Protein AF-A0A6J5E777-F1 (afdb_monomer_lite)

pLDDT: mean 83.43, std 16.97, range [36.5, 98.06]

Structure (mmCIF, N/CA/C/O backbone):
data_AF-A0A6J5E777-F1
#
_entry.id   AF-A0A6J5E777-F1
#
loop_
_atom_site.group_PDB
_atom_site.id
_atom_site.type_symbol
_atom_site.label_atom_id
_atom_site.label_alt_id
_atom_site.label_comp_id
_atom_site.label_asym_id
_atom_site.label_entity_id
_atom_site.label_seq_id
_atom_site.pdbx_PDB_ins_code
_atom_site.Cartn_x
_atom_site.Cartn_y
_atom_site.Cartn_z
_atom_site.occupancy
_atom_site.B_iso_or_equiv
_atom_site.auth_seq_id
_atom_site.auth_comp_id
_atom_site.auth_asym_id
_atom_site.auth_atom_id
_atom_site.pdbx_PDB_model_num
ATOM 1 N N . MET A 1 1 ? -8.749 -1.985 -1.727 1.00 94.38 1 MET A N 1
ATOM 2 C CA . MET A 1 1 ? -9.731 -0.887 -1.902 1.00 94.38 1 MET A CA 1
ATOM 3 C C . MET A 1 1 ? -10.700 -1.238 -3.022 1.00 94.38 1 MET A C 1
ATOM 5 O O . MET A 1 1 ? -10.329 -2.049 -3.868 1.00 94.38 1 MET A O 1
ATOM 9 N N . HIS A 1 2 ? -11.906 -0.667 -3.051 1.00 96.12 2 HIS A N 1
ATOM 10 C CA . HIS A 1 2 ? -12.785 -0.805 -4.219 1.00 96.12 2 HIS A CA 1
ATOM 11 C C . HIS A 1 2 ? -12.181 -0.056 -5.415 1.00 96.12 2 HIS A C 1
ATOM 13 O O . HIS A 1 2 ? -11.538 0.978 -5.240 1.00 96.12 2 HIS A O 1
ATOM 19 N N . ARG A 1 3 ? -12.365 -0.568 -6.637 1.00 95.19 3 ARG A N 1
ATOM 20 C CA . ARG A 1 3 ? -11.825 0.069 -7.852 1.00 95.19 3 ARG A CA 1
ATOM 21 C C . ARG A 1 3 ? -12.430 1.452 -8.096 1.00 95.19 3 ARG A C 1
ATOM 23 O O . ARG A 1 3 ? -11.733 2.331 -8.582 1.00 95.19 3 ARG A O 1
ATOM 30 N N . GLU A 1 4 ? -13.698 1.646 -7.751 1.00 95.56 4 GLU A N 1
ATOM 31 C CA . GLU A 1 4 ? -14.402 2.929 -7.908 1.00 95.56 4 GLU A CA 1
ATOM 32 C C . GLU A 1 4 ? -13.868 4.040 -6.992 1.00 95.56 4 GLU A C 1
ATOM 34 O O . GLU A 1 4 ? -13.987 5.218 -7.318 1.00 95.56 4 GLU A O 1
ATOM 39 N N . ASP A 1 5 ? -13.211 3.665 -5.893 1.00 96.38 5 ASP A N 1
ATOM 40 C CA . ASP A 1 5 ? -12.577 4.588 -4.951 1.00 96.38 5 ASP A CA 1
ATOM 41 C C . ASP A 1 5 ? -11.150 4.993 -5.378 1.00 96.38 5 ASP A C 1
ATOM 43 O O . ASP A 1 5 ? -10.511 5.844 -4.746 1.00 96.38 5 ASP A O 1
ATOM 47 N N . ALA A 1 6 ? -10.608 4.362 -6.424 1.00 96.31 6 ALA A N 1
ATOM 48 C CA . ALA A 1 6 ? -9.265 4.641 -6.910 1.00 96.31 6 ALA A CA 1
ATOM 49 C C . ALA A 1 6 ? -9.245 5.936 -7.734 1.00 96.31 6 ALA A C 1
ATOM 51 O O . ALA A 1 6 ? -9.970 6.092 -8.717 1.00 96.31 6 ALA A O 1
ATOM 52 N N . ALA A 1 7 ? -8.353 6.855 -7.370 1.00 96.25 7 ALA A N 1
ATOM 53 C CA . ALA A 1 7 ? -8.054 8.031 -8.175 1.00 96.25 7 ALA A CA 1
ATOM 54 C C . ALA A 1 7 ? -7.481 7.608 -9.544 1.00 96.25 7 ALA A C 1
ATOM 56 O O . ALA A 1 7 ? -6.876 6.535 -9.636 1.00 96.25 7 ALA A O 1
ATOM 57 N N . PRO A 1 8 ? -7.583 8.444 -10.598 1.00 94.69 8 PRO A N 1
ATOM 58 C CA . PRO A 1 8 ? -7.189 8.060 -11.956 1.00 94.69 8 PRO A CA 1
ATOM 59 C C . PRO A 1 8 ? -5.787 7.444 -12.073 1.00 94.69 8 PRO A C 1
ATOM 61 O O . PRO A 1 8 ? -5.625 6.431 -12.746 1.00 94.69 8 PRO A O 1
ATOM 64 N N . ALA A 1 9 ? -4.792 7.994 -11.369 1.00 92.31 9 ALA A N 1
ATOM 65 C CA . ALA A 1 9 ? -3.422 7.474 -11.379 1.00 92.31 9 ALA A CA 1
ATOM 66 C C . ALA A 1 9 ? -3.307 6.062 -10.773 1.00 92.31 9 ALA A C 1
ATOM 68 O O . ALA A 1 9 ? -2.597 5.216 -11.309 1.00 92.31 9 ALA A O 1
ATOM 69 N N . VAL A 1 10 ? -4.034 5.785 -9.686 1.00 94.81 10 VAL A N 1
ATOM 70 C CA . VAL A 1 10 ? -4.062 4.463 -9.040 1.00 94.81 10 VAL A CA 1
ATOM 71 C C . VAL A 1 10 ? -4.890 3.481 -9.871 1.00 94.81 10 VAL A C 1
ATOM 73 O O . VAL A 1 10 ? -4.482 2.342 -10.076 1.00 94.81 10 VAL A O 1
ATOM 76 N N . GLY A 1 11 ? -6.026 3.927 -10.413 1.00 94.38 11 GLY A N 1
ATOM 77 C CA . GLY A 1 11 ? -6.870 3.121 -11.296 1.00 94.38 11 GLY A CA 1
ATOM 78 C C . GLY A 1 11 ? -6.166 2.711 -12.594 1.00 94.38 11 GLY A C 1
ATOM 79 O O . GLY A 1 11 ? -6.389 1.604 -13.083 1.00 94.38 11 GLY A O 1
ATOM 80 N N . ALA A 1 12 ? -5.270 3.555 -13.116 1.00 93.31 12 ALA A N 1
ATOM 81 C CA . ALA A 1 12 ? -4.465 3.263 -14.302 1.00 93.31 12 ALA A CA 1
ATOM 82 C C . ALA A 1 12 ? -3.512 2.069 -14.115 1.00 93.31 12 ALA A C 1
ATOM 84 O O . ALA A 1 12 ? -3.164 1.421 -15.099 1.00 93.31 12 ALA A O 1
ATOM 85 N N . LEU A 1 13 ? -3.141 1.717 -12.876 1.00 93.19 13 LEU A N 1
ATOM 86 C CA . LEU A 1 13 ? -2.337 0.518 -12.596 1.00 93.19 13 LEU A CA 1
ATOM 87 C C . LEU A 1 13 ? -3.066 -0.769 -13.009 1.00 93.19 13 LEU A C 1
ATOM 89 O O . LEU A 1 13 ? -2.429 -1.749 -13.386 1.00 93.19 13 LEU A O 1
ATOM 93 N N . ALA A 1 14 ? -4.401 -0.747 -12.990 1.00 93.44 14 ALA A N 1
ATOM 94 C CA . ALA A 1 14 ? -5.254 -1.856 -13.399 1.00 93.44 14 ALA A CA 1
ATOM 95 C C . ALA A 1 14 ? -5.690 -1.776 -14.877 1.00 93.44 14 ALA A C 1
ATOM 97 O O . ALA A 1 14 ? -6.659 -2.435 -15.275 1.00 93.44 14 ALA A O 1
ATOM 98 N N . ALA A 1 15 ? -5.025 -0.949 -15.693 1.00 90.88 15 ALA A N 1
ATOM 99 C CA . ALA A 1 15 ? -5.264 -0.899 -17.131 1.00 90.88 15 ALA A CA 1
ATOM 100 C C . ALA A 1 15 ? -4.976 -2.267 -17.772 1.00 90.88 15 ALA A C 1
ATOM 102 O O . ALA A 1 15 ? -3.982 -2.916 -17.458 1.00 90.88 15 ALA A O 1
ATOM 103 N N . GLY A 1 16 ? -5.868 -2.714 -18.660 1.00 89.31 16 GLY A N 1
ATOM 104 C CA . GLY A 1 16 ? -5.794 -4.042 -19.280 1.00 89.31 16 GLY A CA 1
ATOM 105 C C . GLY A 1 16 ? -6.416 -5.176 -18.455 1.00 89.31 16 GLY A C 1
ATOM 106 O O . GLY A 1 16 ? -6.505 -6.294 -18.951 1.00 89.31 16 GLY A O 1
ATOM 107 N N . PHE A 1 17 ? -6.895 -4.903 -17.235 1.00 89.94 17 PHE A N 1
ATOM 108 C CA . PHE A 1 17 ? -7.665 -5.861 -16.443 1.00 89.94 17 PHE A CA 1
ATOM 109 C C . PHE A 1 17 ? -9.147 -5.487 -16.404 1.00 89.94 17 PHE A C 1
ATOM 111 O O . PHE A 1 17 ? -9.577 -4.637 -15.613 1.00 89.94 17 PHE A O 1
ATOM 118 N N . ASP A 1 18 ? -9.933 -6.158 -17.243 1.00 89.19 18 ASP A N 1
ATOM 119 C CA . ASP A 1 18 ? -11.386 -5.994 -17.290 1.00 89.19 18 ASP A CA 1
ATOM 120 C C . ASP A 1 18 ? -12.050 -6.542 -16.028 1.00 89.19 18 ASP A C 1
ATOM 122 O O . ASP A 1 18 ? -11.541 -7.474 -15.414 1.00 89.19 18 ASP A O 1
ATOM 126 N N . GLY A 1 19 ? -13.207 -6.004 -15.633 1.00 90.81 19 GLY A N 1
ATOM 127 C CA . GLY A 1 19 ? -14.044 -6.564 -14.559 1.00 90.81 19 GLY A CA 1
ATOM 128 C C . GLY A 1 19 ? -13.441 -6.552 -13.146 1.00 90.81 19 GLY A C 1
ATOM 129 O O . GLY A 1 19 ? -13.984 -7.194 -12.247 1.00 90.81 19 GLY A O 1
ATOM 130 N N . ALA A 1 20 ? -12.331 -5.849 -12.922 1.00 93.12 20 ALA A N 1
ATOM 131 C CA . ALA A 1 20 ? -11.763 -5.682 -11.590 1.00 93.12 20 ALA A CA 1
ATOM 132 C C . ALA A 1 20 ? -12.711 -4.871 -10.691 1.00 93.12 20 ALA A C 1
ATOM 134 O O . ALA A 1 20 ? -13.067 -3.740 -11.014 1.00 93.12 20 ALA A O 1
ATOM 135 N N . ARG A 1 21 ? -13.086 -5.430 -9.541 1.00 96.06 21 ARG A N 1
ATOM 136 C CA . ARG A 1 21 ? -13.931 -4.770 -8.532 1.00 96.06 21 ARG A CA 1
ATOM 137 C C . ARG A 1 21 ? -13.117 -4.223 -7.371 1.00 96.06 21 ARG A C 1
ATOM 139 O O . ARG A 1 21 ? -13.460 -3.177 -6.827 1.00 96.06 21 ARG A O 1
ATOM 146 N N . TYR A 1 22 ? -12.021 -4.894 -7.031 1.00 96.69 22 TYR A N 1
ATOM 147 C CA . TYR A 1 22 ? -11.114 -4.483 -5.967 1.00 96.69 22 TYR A CA 1
ATOM 148 C C . TYR A 1 22 ? -9.683 -4.421 -6.478 1.00 96.69 22 TYR A C 1
ATOM 150 O O . TYR A 1 22 ? -9.276 -5.223 -7.319 1.00 96.69 22 TYR A O 1
ATOM 158 N N . LEU A 1 23 ? -8.931 -3.470 -5.933 1.00 96.31 23 LEU A N 1
ATOM 159 C CA . LEU A 1 23 ? -7.489 -3.358 -6.097 1.00 96.31 23 LEU A CA 1
ATOM 160 C C . LEU A 1 23 ? -6.826 -3.690 -4.761 1.00 96.31 23 LEU A C 1
ATOM 162 O O . LEU A 1 23 ? -7.107 -3.052 -3.735 1.00 96.31 23 LEU A O 1
ATOM 166 N N . CYS A 1 24 ? -5.968 -4.699 -4.782 1.00 94.38 24 CYS A N 1
ATOM 167 C CA . CYS A 1 24 ? -5.150 -5.132 -3.661 1.00 94.38 24 CYS A CA 1
ATOM 168 C C . CYS A 1 24 ? -3.702 -4.742 -3.930 1.00 94.38 24 CYS A C 1
ATOM 170 O O . CYS A 1 24 ? -3.204 -4.936 -5.037 1.00 94.38 24 CYS A O 1
ATOM 172 N N . PHE A 1 25 ? -3.036 -4.202 -2.913 1.00 93.06 25 PHE A N 1
ATOM 173 C CA . PHE A 1 25 ? -1.657 -3.745 -3.016 1.00 93.06 25 PHE A CA 1
ATOM 174 C C . PHE A 1 25 ? -0.805 -4.452 -1.971 1.00 93.06 25 PHE A C 1
ATOM 176 O O . PHE A 1 25 ? -1.194 -4.536 -0.808 1.00 93.06 25 PHE A O 1
ATOM 183 N N . GLY A 1 26 ? 0.352 -4.937 -2.399 1.00 86.06 26 GLY A N 1
ATOM 184 C CA . GLY A 1 26 ? 1.409 -5.453 -1.545 1.00 86.06 26 GLY A CA 1
ATOM 185 C C . GLY A 1 26 ? 2.717 -4.742 -1.860 1.00 86.06 26 GLY A C 1
ATOM 186 O O . GLY A 1 26 ? 2.955 -4.333 -2.993 1.00 86.06 26 GLY A O 1
ATOM 187 N N . PHE A 1 27 ? 3.575 -4.604 -0.860 1.00 78.75 27 PHE A N 1
ATOM 188 C CA . PHE A 1 27 ? 4.908 -4.032 -1.006 1.00 78.75 27 PHE A CA 1
ATOM 189 C C . PHE A 1 27 ? 5.918 -5.068 -0.543 1.00 78.75 27 PHE A C 1
ATOM 191 O O . PHE A 1 27 ? 5.734 -5.666 0.515 1.00 78.75 27 PHE A O 1
ATOM 198 N N . GLY A 1 28 ? 6.957 -5.314 -1.328 1.00 67.00 28 GLY A N 1
ATOM 199 C CA . GLY A 1 28 ? 7.916 -6.364 -1.023 1.00 67.00 28 GLY A CA 1
ATOM 200 C C . GLY A 1 28 ? 9.267 -6.119 -1.661 1.00 67.00 28 GLY A C 1
ATOM 201 O O . GLY A 1 28 ? 9.423 -5.301 -2.569 1.00 67.00 28 GLY A O 1
ATOM 202 N N . GLU A 1 29 ? 10.258 -6.847 -1.171 1.00 56.22 29 GLU A N 1
ATOM 203 C CA . GLU A 1 29 ? 11.597 -6.800 -1.725 1.00 56.22 29 GLU A CA 1
ATOM 204 C C . GLU A 1 29 ? 11.616 -7.424 -3.131 1.00 56.22 29 GLU A C 1
ATOM 206 O O . GLU A 1 29 ? 11.212 -8.573 -3.307 1.00 56.22 29 GLU A O 1
ATOM 211 N N . ARG A 1 30 ? 12.119 -6.705 -4.145 1.00 56.31 30 ARG A N 1
ATOM 212 C CA . ARG A 1 30 ? 12.074 -7.170 -5.543 1.00 56.31 30 ARG A CA 1
ATOM 213 C C . ARG A 1 30 ? 12.772 -8.518 -5.748 1.00 56.31 30 ARG A C 1
ATOM 215 O O . ARG A 1 30 ? 12.281 -9.317 -6.529 1.00 56.31 30 ARG A O 1
ATOM 222 N N . ARG A 1 31 ? 13.887 -8.807 -5.064 1.00 49.59 31 ARG A N 1
ATOM 223 C CA . ARG A 1 31 ? 14.600 -10.096 -5.220 1.00 49.59 31 ARG A CA 1
ATOM 224 C C . ARG A 1 31 ? 13.844 -11.253 -4.573 1.00 49.59 31 ARG A C 1
ATOM 226 O O . ARG A 1 31 ? 13.638 -12.266 -5.227 1.00 49.59 31 ARG A O 1
ATOM 233 N N . PHE A 1 32 ? 13.335 -11.060 -3.359 1.00 49.72 32 PHE A N 1
ATOM 234 C CA . PHE A 1 32 ? 12.520 -12.052 -2.645 1.00 49.72 32 PHE A CA 1
ATOM 235 C C . PHE A 1 32 ? 11.206 -12.385 -3.367 1.00 49.72 32 PHE A C 1
ATOM 237 O O . PHE A 1 32 ? 10.673 -13.483 -3.267 1.00 49.72 32 PHE A O 1
ATOM 244 N N . VAL A 1 33 ? 10.682 -11.417 -4.112 1.00 52.91 33 VAL A N 1
ATOM 245 C CA . VAL A 1 33 ? 9.473 -11.554 -4.918 1.00 52.91 33 VAL A CA 1
ATOM 246 C C . VAL A 1 33 ? 9.706 -12.366 -6.207 1.00 52.91 33 VAL A C 1
ATOM 248 O O . VAL A 1 33 ? 8.772 -12.997 -6.701 1.00 52.91 33 VAL A O 1
ATOM 251 N N . PHE A 1 34 ? 10.934 -12.379 -6.742 1.00 52.38 34 PHE A N 1
ATOM 252 C CA . PHE A 1 34 ? 11.286 -13.102 -7.972 1.00 52.38 34 PHE A CA 1
ATOM 253 C C . PHE A 1 34 ? 12.065 -14.414 -7.733 1.00 52.38 34 PHE A C 1
ATOM 255 O O . PHE A 1 34 ? 12.063 -15.278 -8.610 1.00 52.38 34 PHE A O 1
ATOM 262 N N . GLU A 1 35 ? 12.698 -14.610 -6.571 1.00 45.88 35 GLU A N 1
ATOM 263 C CA . GLU A 1 35 ? 13.442 -15.829 -6.212 1.00 45.88 35 GLU A CA 1
ATOM 264 C C . GLU A 1 35 ? 12.605 -16.748 -5.290 1.00 45.88 35 GLU A C 1
ATOM 266 O O . GLU A 1 35 ? 12.029 -16.313 -4.300 1.00 45.88 35 GLU A O 1
ATOM 271 N N . ARG A 1 36 ? 12.524 -18.049 -5.620 1.00 41.50 36 ARG A N 1
ATOM 272 C CA . ARG A 1 36 ? 11.666 -19.066 -4.961 1.00 41.50 36 ARG A CA 1
ATOM 273 C C . ARG A 1 36 ? 12.200 -19.626 -3.627 1.00 41.50 36 ARG A C 1
ATOM 275 O O . ARG A 1 36 ? 11.635 -20.597 -3.125 1.00 41.50 36 ARG A O 1
ATOM 282 N N . ASP A 1 37 ? 13.288 -19.088 -3.078 1.00 43.00 37 ASP A N 1
ATOM 283 C CA . ASP A 1 37 ? 13.972 -19.683 -1.922 1.00 43.00 37 ASP A CA 1
ATOM 284 C C . ASP A 1 37 ? 13.705 -18.891 -0.627 1.00 43.00 37 ASP A C 1
ATOM 286 O O . ASP A 1 37 ? 14.236 -17.804 -0.401 1.00 43.00 37 ASP A O 1
ATOM 290 N N . HIS A 1 38 ? 12.827 -19.427 0.225 1.00 47.41 38 HIS A N 1
ATOM 291 C CA . HIS A 1 38 ? 12.298 -18.766 1.426 1.00 47.41 38 HIS A CA 1
ATOM 292 C C . HIS A 1 38 ? 13.074 -19.141 2.705 1.00 47.41 38 HIS A C 1
ATOM 294 O O . HIS A 1 38 ? 12.487 -19.501 3.727 1.00 47.41 38 HIS A O 1
ATOM 300 N N . GLY A 1 39 ? 14.407 -19.087 2.663 1.00 42.09 39 GLY A N 1
ATOM 301 C CA . GLY A 1 39 ? 15.256 -19.351 3.830 1.00 42.09 39 GLY A CA 1
ATOM 302 C C . GLY A 1 39 ? 15.270 -18.208 4.861 1.00 42.09 39 GLY A C 1
ATOM 303 O O . GLY A 1 39 ? 15.074 -17.042 4.529 1.00 42.09 39 GLY A O 1
ATOM 304 N N . VAL A 1 40 ? 15.598 -18.517 6.124 1.00 40.50 40 VAL A N 1
ATOM 305 C CA . VAL A 1 40 ? 15.758 -17.532 7.226 1.00 40.50 40 VAL A CA 1
ATOM 306 C C . VAL A 1 40 ? 16.771 -16.425 6.878 1.00 40.50 40 VAL A C 1
ATOM 308 O O . VAL A 1 40 ? 16.609 -15.277 7.282 1.00 40.50 40 VAL A O 1
ATOM 311 N N . PHE A 1 41 ? 17.780 -16.737 6.060 1.00 36.50 41 PHE A N 1
ATOM 312 C CA . PHE A 1 41 ? 18.756 -15.765 5.562 1.00 36.50 41 PHE A CA 1
ATOM 313 C C . PHE A 1 41 ? 18.179 -14.778 4.533 1.00 36.50 41 PHE A C 1
ATOM 315 O O . PHE A 1 41 ? 18.658 -13.650 4.454 1.00 36.50 41 PHE A O 1
ATOM 322 N N . ALA A 1 42 ? 17.121 -15.144 3.805 1.00 46.66 42 ALA A N 1
ATOM 323 C CA . ALA A 1 42 ? 16.429 -14.248 2.879 1.00 46.66 42 ALA A CA 1
ATOM 324 C C . ALA A 1 42 ? 15.577 -13.203 3.629 1.00 46.66 42 ALA A C 1
ATOM 326 O O . ALA A 1 42 ? 15.526 -12.044 3.228 1.00 46.66 42 ALA A O 1
ATOM 327 N N . ALA A 1 43 ? 15.014 -13.564 4.789 1.00 46.12 43 ALA A N 1
ATOM 328 C CA . ALA A 1 43 ? 14.333 -12.619 5.681 1.00 46.12 43 ALA A CA 1
ATOM 329 C C . ALA A 1 43 ? 15.289 -11.576 6.299 1.00 46.12 43 ALA A C 1
ATOM 331 O O . ALA A 1 43 ? 14.886 -10.443 6.551 1.00 46.12 43 ALA A O 1
ATOM 332 N N . VAL A 1 44 ? 16.561 -11.940 6.516 1.00 41.03 44 VAL A N 1
ATOM 333 C CA . VAL A 1 44 ? 17.622 -11.015 6.960 1.00 41.03 44 VAL A CA 1
ATOM 334 C C . VAL A 1 44 ? 18.168 -10.188 5.787 1.00 41.03 44 VAL A C 1
ATOM 336 O O . VAL A 1 44 ? 18.454 -9.005 5.957 1.00 41.03 44 VAL A O 1
ATOM 339 N N . GLY A 1 45 ? 18.261 -10.775 4.588 1.00 46.47 45 GLY A N 1
ATOM 340 C CA . GLY A 1 45 ? 18.630 -10.081 3.346 1.00 46.47 45 GLY A CA 1
ATOM 341 C C . GLY A 1 45 ? 17.669 -8.947 2.984 1.00 46.47 45 GLY A C 1
ATOM 342 O O . GLY A 1 45 ? 18.121 -7.870 2.602 1.00 46.47 45 GLY A O 1
ATOM 343 N N . ALA A 1 46 ? 16.375 -9.138 3.251 1.00 50.69 46 ALA A N 1
ATOM 344 C CA . ALA A 1 46 ? 15.340 -8.120 3.098 1.00 50.69 46 ALA A CA 1
ATOM 345 C C . ALA A 1 46 ? 15.532 -6.891 4.012 1.00 50.69 46 ALA A C 1
ATOM 347 O O . ALA A 1 46 ? 14.843 -5.895 3.856 1.00 50.69 46 ALA A O 1
ATOM 348 N N . LEU A 1 47 ? 16.456 -6.901 4.978 1.00 49.09 47 LEU A N 1
ATOM 349 C CA . LEU A 1 47 ? 16.755 -5.714 5.792 1.00 49.09 47 LEU A CA 1
ATOM 350 C C . LEU A 1 47 ? 17.832 -4.808 5.168 1.00 49.09 47 LEU A C 1
ATOM 352 O O . LEU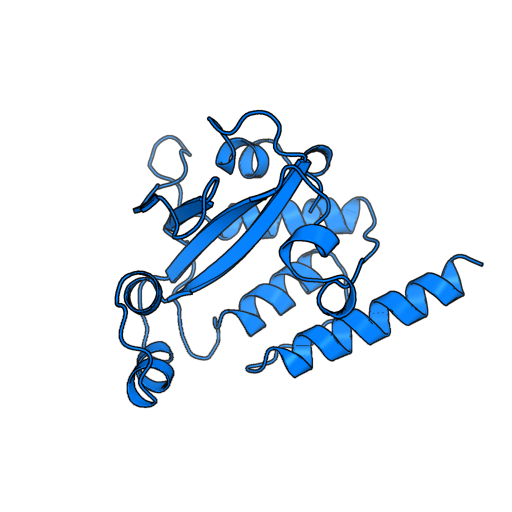 A 1 47 ? 18.038 -3.697 5.661 1.00 49.09 47 LEU A O 1
ATOM 356 N N . PHE A 1 48 ? 18.504 -5.247 4.096 1.00 41.56 48 PHE A N 1
ATOM 357 C CA . PHE A 1 48 ? 19.471 -4.435 3.355 1.00 41.56 48 PHE A CA 1
ATOM 358 C C . PHE A 1 48 ? 18.781 -3.600 2.266 1.00 41.56 48 PHE A C 1
ATOM 360 O O . PHE A 1 48 ? 17.855 -4.102 1.631 1.00 41.56 48 PHE A O 1
ATOM 367 N N . PRO A 1 49 ? 19.251 -2.363 1.994 1.00 47.25 49 PRO A N 1
ATOM 368 C CA . PRO A 1 49 ? 18.685 -1.509 0.956 1.00 47.25 49 PRO A CA 1
ATOM 369 C C . PRO A 1 49 ? 18.611 -2.235 -0.386 1.00 47.25 49 PRO A C 1
ATOM 371 O O . PRO A 1 49 ? 19.634 -2.520 -1.014 1.00 47.25 49 PRO A O 1
ATOM 374 N N . SER A 1 50 ? 17.399 -2.521 -0.845 1.00 57.25 50 SER A N 1
ATOM 375 C CA . SER A 1 50 ? 17.185 -3.093 -2.166 1.00 57.25 50 SER A CA 1
ATOM 376 C C . SER A 1 50 ? 15.997 -2.431 -2.854 1.00 57.25 50 SER A C 1
ATOM 378 O O . SER A 1 50 ? 15.167 -1.756 -2.239 1.00 57.25 50 SER A O 1
ATOM 380 N N . HIS A 1 51 ? 15.962 -2.538 -4.180 1.00 64.44 51 HIS A N 1
ATOM 381 C CA . HIS A 1 51 ? 14.857 -1.995 -4.958 1.00 64.44 51 HIS A CA 1
ATOM 382 C C . HIS A 1 51 ? 13.572 -2.713 -4.540 1.00 64.44 51 HIS A C 1
ATOM 384 O O . HIS A 1 51 ? 13.491 -3.933 -4.678 1.00 64.44 51 HIS A O 1
ATOM 390 N N . ALA A 1 52 ? 12.578 -1.980 -4.049 1.00 70.50 52 ALA A N 1
ATOM 391 C CA . ALA A 1 52 ? 11.288 -2.562 -3.721 1.00 70.50 52 ALA A CA 1
ATOM 392 C C . ALA A 1 52 ? 10.419 -2.726 -4.975 1.00 70.50 52 ALA A C 1
ATOM 394 O O . ALA A 1 52 ? 10.581 -2.025 -5.981 1.00 70.50 52 ALA A O 1
ATOM 395 N N . ALA A 1 53 ? 9.477 -3.657 -4.901 1.00 81.12 53 ALA A N 1
ATOM 396 C CA . ALA A 1 53 ? 8.421 -3.827 -5.881 1.00 81.12 53 ALA A CA 1
ATOM 397 C C . ALA A 1 53 ? 7.062 -3.622 -5.208 1.00 81.12 53 ALA A C 1
ATOM 399 O O . ALA A 1 53 ? 6.816 -4.099 -4.096 1.00 81.12 53 ALA A O 1
ATOM 400 N N . LEU A 1 54 ? 6.170 -2.933 -5.913 1.00 87.88 54 LEU A N 1
ATOM 401 C CA . LEU A 1 54 ? 4.759 -2.871 -5.568 1.00 87.88 54 LEU A CA 1
ATOM 402 C C . LEU A 1 54 ? 4.021 -3.943 -6.375 1.00 87.88 54 LEU A C 1
ATOM 404 O O . LEU A 1 54 ? 4.011 -3.900 -7.605 1.00 87.88 54 LEU A O 1
ATOM 408 N N . LEU A 1 55 ? 3.399 -4.894 -5.687 1.00 89.31 55 LEU A N 1
ATOM 409 C CA . LEU A 1 55 ? 2.461 -5.841 -6.276 1.00 89.31 55 LEU A CA 1
ATOM 410 C C . LEU A 1 55 ? 1.071 -5.216 -6.279 1.00 89.31 55 LEU A C 1
ATOM 412 O O . LEU A 1 55 ? 0.534 -4.906 -5.218 1.00 89.31 55 LEU A O 1
ATOM 416 N N . MET A 1 56 ? 0.468 -5.080 -7.451 1.00 93.81 56 MET A N 1
ATOM 417 C CA . MET A 1 56 ? -0.958 -4.805 -7.574 1.00 93.81 56 MET A CA 1
ATOM 418 C C . MET A 1 56 ? -1.659 -6.068 -8.067 1.00 93.81 56 MET A C 1
ATOM 420 O O . MET A 1 56 ? -1.249 -6.634 -9.075 1.00 93.81 56 MET A O 1
ATOM 424 N N . THR A 1 57 ? -2.740 -6.462 -7.399 1.00 92.62 57 THR A N 1
ATOM 425 C CA . THR A 1 57 ? -3.614 -7.567 -7.805 1.00 92.62 57 THR A CA 1
ATOM 426 C C . THR A 1 57 ? -5.043 -7.065 -7.939 1.00 92.62 57 THR A C 1
ATOM 428 O O . THR A 1 57 ? -5.558 -6.388 -7.046 1.00 92.62 57 THR A O 1
ATOM 431 N N . VAL A 1 58 ? -5.706 -7.412 -9.038 1.00 95.19 58 VAL A N 1
ATOM 432 C CA . VAL A 1 58 ? -7.137 -7.152 -9.218 1.00 95.19 58 VAL A CA 1
ATOM 433 C C . VAL A 1 58 ? -7.962 -8.326 -8.706 1.00 95.19 58 VAL A C 1
ATOM 435 O O . VAL A 1 58 ? -7.651 -9.478 -8.992 1.00 95.19 58 VAL A O 1
ATOM 438 N N . LEU A 1 59 ? -9.055 -8.042 -7.999 1.00 94.31 59 LEU A N 1
ATOM 439 C CA . LEU A 1 59 ? -10.036 -9.062 -7.626 1.00 94.31 59 LEU A CA 1
ATOM 440 C C . LEU A 1 59 ? -11.382 -8.773 -8.285 1.00 94.31 59 LEU A C 1
ATOM 442 O O . LEU A 1 59 ? -11.875 -7.641 -8.279 1.00 94.31 59 LEU A O 1
ATOM 446 N N . ARG A 1 60 ? -11.982 -9.825 -8.848 1.00 94.81 60 ARG A N 1
ATOM 447 C CA . ARG A 1 60 ? -13.322 -9.819 -9.465 1.00 94.81 60 ARG A CA 1
ATOM 448 C C . ARG A 1 60 ? -14.421 -10.229 -8.478 1.00 94.81 60 ARG A C 1
ATOM 450 O O . ARG A 1 60 ? -15.600 -10.016 -8.743 1.00 94.81 60 ARG A O 1
ATOM 457 N N . ALA A 1 61 ? -14.028 -10.800 -7.34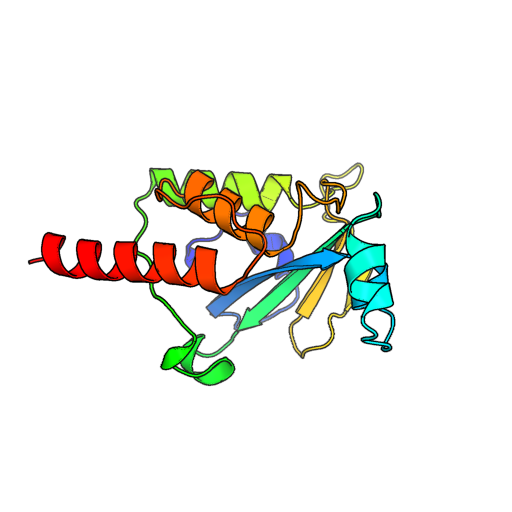6 1.00 93.31 61 ALA A N 1
ATOM 458 C CA . ALA A 1 61 ? -14.881 -11.181 -6.230 1.00 93.31 61 ALA A CA 1
ATOM 459 C C . ALA A 1 61 ? -14.456 -10.408 -4.966 1.00 93.31 61 ALA A C 1
ATOM 461 O O . ALA A 1 61 ? -13.366 -9.821 -4.959 1.00 93.31 61 ALA A O 1
ATOM 462 N N . PRO A 1 62 ? -15.303 -10.355 -3.924 1.00 93.31 62 PRO A N 1
ATOM 463 C CA . PRO A 1 62 ? -14.928 -9.788 -2.634 1.00 93.31 62 PRO A CA 1
ATOM 464 C C . PRO A 1 62 ? -13.624 -10.401 -2.087 1.00 93.31 62 PRO A C 1
ATOM 466 O O . PRO A 1 62 ? -13.402 -11.602 -2.254 1.00 93.31 62 PRO A O 1
ATOM 469 N N . PRO A 1 63 ? -12.755 -9.620 -1.414 1.00 92.25 63 PRO A N 1
ATOM 470 C CA . PRO A 1 63 ? -11.502 -10.132 -0.851 1.00 92.25 63 PRO A CA 1
ATOM 471 C C . PRO A 1 63 ? -11.676 -11.338 0.085 1.00 92.25 63 PRO A C 1
ATOM 473 O O . PRO A 1 63 ? -10.782 -12.174 0.181 1.00 92.25 63 PRO A O 1
ATOM 476 N N . GLN A 1 64 ? -12.827 -11.448 0.749 1.00 93.75 64 GLN A N 1
ATOM 477 C CA . GLN A 1 64 ? -13.174 -12.547 1.649 1.00 93.75 64 GLN A CA 1
ATOM 478 C C . GLN A 1 64 ? -13.187 -13.905 0.932 1.00 93.75 64 GLN A C 1
ATOM 480 O O . GLN A 1 64 ? -12.818 -14.906 1.542 1.00 93.75 64 GLN A O 1
ATOM 485 N N . ASP A 1 65 ? -13.544 -13.936 -0.354 1.00 92.62 65 ASP A N 1
ATOM 486 C CA . ASP A 1 65 ? -13.567 -15.165 -1.155 1.00 92.62 65 ASP A CA 1
ATOM 487 C C . ASP A 1 65 ? -12.146 -15.610 -1.537 1.00 92.62 65 ASP A C 1
ATOM 489 O O . ASP A 1 65 ? -11.877 -16.802 -1.663 1.00 92.62 65 ASP A O 1
ATOM 493 N N . ALA A 1 66 ? -11.225 -14.654 -1.701 1.00 86.12 66 ALA A N 1
ATOM 494 C CA . ALA A 1 66 ? -9.839 -14.919 -2.085 1.00 86.12 66 ALA A CA 1
ATOM 495 C C . ALA A 1 66 ? -8.935 -15.252 -0.885 1.00 86.12 66 ALA A C 1
ATOM 497 O O . ALA A 1 66 ? -8.053 -16.100 -0.997 1.00 86.12 66 ALA A O 1
ATOM 498 N N . PHE A 1 67 ? -9.133 -14.583 0.257 1.00 85.94 67 PHE A N 1
ATOM 499 C CA . PHE A 1 67 ? -8.245 -14.682 1.426 1.00 85.94 67 PHE A CA 1
ATOM 500 C C . PHE A 1 67 ? -8.877 -15.389 2.635 1.00 85.94 67 PHE A C 1
ATOM 502 O O . PHE A 1 67 ? -8.192 -15.654 3.627 1.00 85.94 67 PHE A O 1
ATOM 509 N N . GLY A 1 68 ? -10.175 -15.694 2.567 1.00 91.94 68 GLY A N 1
ATOM 510 C CA . GLY A 1 68 ? -10.977 -16.155 3.695 1.00 91.94 68 GLY A CA 1
ATOM 511 C C . GLY A 1 68 ? -11.474 -14.990 4.554 1.00 91.94 68 GLY A C 1
ATOM 512 O O . GLY A 1 68 ? -10.734 -14.054 4.859 1.00 91.94 68 GLY A O 1
ATOM 513 N N . ALA A 1 69 ? -12.735 -15.052 4.986 1.00 90.12 69 ALA A N 1
ATOM 514 C CA . ALA A 1 69 ? -13.382 -13.967 5.729 1.00 90.12 69 ALA A CA 1
ATOM 515 C C . ALA A 1 69 ? -12.663 -13.591 7.039 1.00 90.12 69 ALA A C 1
ATOM 517 O O . ALA A 1 69 ? -12.656 -12.426 7.418 1.00 90.12 69 ALA A O 1
ATOM 518 N N . SER A 1 70 ? -12.015 -14.548 7.711 1.00 89.25 70 SER A N 1
ATOM 519 C CA . SER A 1 70 ? -11.235 -14.298 8.934 1.00 89.25 70 SER A CA 1
ATOM 520 C C . SER A 1 70 ? -9.940 -13.517 8.699 1.00 89.25 70 SER A C 1
ATOM 522 O O . SER A 1 70 ? -9.365 -12.996 9.650 1.00 89.25 70 SER A O 1
ATOM 524 N N . SER A 1 71 ? -9.467 -13.455 7.453 1.00 87.50 71 SER A N 1
ATOM 525 C CA . SER A 1 71 ? -8.211 -12.802 7.065 1.00 87.50 71 SER A CA 1
ATOM 526 C C . SER A 1 71 ? -8.429 -11.392 6.510 1.00 87.50 71 SER A C 1
ATOM 528 O O . SER A 1 71 ? -7.468 -10.723 6.135 1.00 87.50 71 SER A O 1
ATOM 530 N N . VAL A 1 72 ? -9.684 -10.940 6.421 1.00 94.38 72 VAL A N 1
ATOM 531 C CA . VAL A 1 72 ? -10.062 -9.652 5.836 1.00 94.38 72 VAL A CA 1
ATOM 532 C C . VAL A 1 72 ? -10.710 -8.784 6.904 1.00 94.38 72 VAL A C 1
ATOM 534 O O . VAL A 1 72 ? -11.667 -9.189 7.557 1.00 94.38 72 VAL A O 1
ATOM 537 N N . ILE A 1 73 ? -10.189 -7.568 7.060 1.00 95.75 73 ILE A N 1
ATOM 538 C CA . ILE A 1 73 ? -10.734 -6.558 7.966 1.00 95.75 73 ILE A CA 1
ATOM 539 C C . ILE A 1 73 ? -11.224 -5.388 7.121 1.00 95.75 73 ILE A C 1
ATOM 541 O O . ILE A 1 73 ? -10.434 -4.725 6.446 1.00 95.75 73 ILE A O 1
ATOM 545 N N . ASP A 1 74 ? -12.525 -5.123 7.185 1.00 94.94 74 ASP A N 1
ATOM 546 C CA . ASP A 1 74 ? -13.130 -3.988 6.499 1.00 94.94 74 ASP A CA 1
ATOM 547 C C . ASP A 1 74 ? -12.949 -2.712 7.327 1.00 94.94 74 ASP A C 1
ATOM 549 O O . ASP A 1 74 ? -13.387 -2.614 8.475 1.00 94.94 74 ASP A O 1
ATOM 553 N N . LEU A 1 75 ? -12.302 -1.713 6.727 1.00 96.12 75 LEU A N 1
ATOM 554 C CA . LEU A 1 75 ? -12.037 -0.416 7.344 1.00 96.12 75 LEU A CA 1
ATOM 555 C C . LEU A 1 75 ? -12.792 0.676 6.594 1.00 96.12 75 LEU A C 1
ATOM 557 O O . LEU A 1 75 ? -12.629 0.855 5.387 1.00 96.12 75 LEU A O 1
ATOM 561 N N . ARG A 1 76 ? -13.594 1.452 7.323 1.00 95.38 76 ARG A N 1
ATOM 562 C CA . ARG A 1 76 ? -14.297 2.614 6.777 1.00 95.38 76 ARG A CA 1
ATOM 563 C C . ARG A 1 76 ? -13.376 3.826 6.835 1.00 95.38 76 ARG A C 1
ATOM 565 O O . ARG A 1 76 ? -12.862 4.167 7.897 1.00 95.38 76 ARG A O 1
ATOM 572 N N . ILE A 1 77 ? -13.203 4.510 5.710 1.00 94.88 77 ILE A N 1
ATOM 573 C CA . ILE A 1 77 ? -12.427 5.752 5.629 1.00 94.88 77 ILE A CA 1
ATOM 574 C C . ILE A 1 77 ? -13.280 6.857 5.004 1.00 94.88 77 ILE A C 1
ATOM 576 O O . ILE A 1 77 ? -14.084 6.614 4.108 1.00 94.88 77 ILE A O 1
ATOM 580 N N . GLY A 1 78 ? -13.141 8.084 5.506 1.00 95.31 78 GLY A N 1
ATOM 581 C CA . GLY A 1 78 ? -13.828 9.246 4.937 1.00 95.31 78 GLY A CA 1
ATOM 582 C C . GLY A 1 78 ? -13.152 9.747 3.657 1.00 95.31 78 GLY A C 1
ATOM 583 O O . GLY A 1 78 ? -12.039 9.342 3.334 1.00 95.31 78 GLY A O 1
ATOM 584 N N . LYS A 1 79 ? -13.770 10.719 2.971 1.00 96.12 79 LYS A N 1
ATOM 585 C CA . LYS A 1 79 ? -13.241 11.299 1.716 1.00 96.12 79 LYS A CA 1
ATOM 586 C C . LYS A 1 79 ? -11.792 11.791 1.827 1.00 96.12 79 LYS A C 1
ATOM 588 O O . LYS A 1 79 ? -10.984 11.532 0.943 1.00 96.12 79 LYS A O 1
ATOM 593 N N . 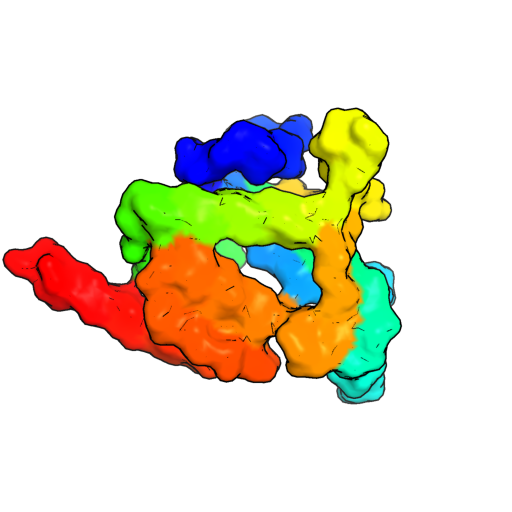LYS A 1 80 ? -11.449 12.471 2.930 1.00 96.88 80 LYS A N 1
ATOM 594 C CA . LYS A 1 80 ? -10.075 12.938 3.194 1.00 96.88 80 LYS A CA 1
ATOM 595 C C . LYS A 1 80 ? -9.098 11.767 3.347 1.00 96.88 80 LYS A C 1
ATOM 597 O O . LYS A 1 80 ? -7.998 11.828 2.812 1.00 96.88 80 LYS A O 1
ATOM 602 N N . GLY A 1 81 ? -9.517 10.711 4.045 1.00 97.25 81 GLY A N 1
ATOM 603 C CA . GLY A 1 81 ? -8.734 9.487 4.192 1.00 97.25 81 GLY A CA 1
ATOM 604 C C . GLY A 1 81 ? -8.522 8.792 2.852 1.00 97.25 81 GLY A C 1
ATOM 605 O O . GLY A 1 81 ? -7.399 8.463 2.495 1.00 97.25 81 GLY A O 1
ATOM 606 N N . LEU A 1 82 ? -9.575 8.664 2.045 1.00 97.81 82 LEU A N 1
ATOM 607 C CA . LEU A 1 82 ? -9.460 8.076 0.716 1.00 97.81 82 LEU A CA 1
ATOM 608 C C . LEU A 1 82 ? -8.511 8.867 -0.199 1.00 97.81 82 LEU A C 1
ATOM 610 O O . LEU A 1 82 ? -7.713 8.270 -0.921 1.00 97.81 82 LEU A O 1
ATOM 614 N N . ALA A 1 83 ? -8.553 10.201 -0.147 1.00 97.88 83 ALA A N 1
ATOM 615 C CA . ALA A 1 83 ? -7.615 11.046 -0.883 1.00 97.88 83 ALA A CA 1
ATOM 616 C C . ALA A 1 83 ? -6.163 10.829 -0.419 1.00 97.88 83 ALA A C 1
ATOM 618 O O . ALA A 1 83 ? -5.267 10.694 -1.250 1.00 97.88 83 ALA A O 1
ATOM 619 N N . GLY A 1 84 ? -5.936 10.739 0.896 1.00 98.06 84 GLY A N 1
ATOM 620 C CA . GLY A 1 84 ? -4.615 10.462 1.460 1.00 98.06 84 GLY A CA 1
ATOM 621 C C . GLY A 1 84 ? -4.083 9.073 1.096 1.00 98.06 84 GLY A C 1
ATOM 622 O O . GLY A 1 84 ? -2.922 8.949 0.708 1.00 98.06 84 GLY A O 1
ATOM 623 N N . LEU A 1 85 ? -4.936 8.043 1.117 1.00 97.94 85 LEU A N 1
ATOM 624 C CA . LEU A 1 85 ? -4.581 6.695 0.670 1.00 97.94 85 LEU A CA 1
ATOM 625 C C . LEU A 1 85 ? -4.190 6.677 -0.812 1.00 97.94 85 LEU A C 1
ATOM 627 O O . LEU A 1 85 ? -3.159 6.115 -1.168 1.00 97.94 85 LEU A O 1
ATOM 631 N N . ASN A 1 86 ? -4.982 7.320 -1.674 1.00 97.88 86 ASN A N 1
ATOM 632 C CA . ASN A 1 86 ? -4.671 7.413 -3.100 1.00 97.88 86 ASN A CA 1
ATOM 633 C C . ASN A 1 86 ? -3.342 8.137 -3.353 1.00 97.88 86 ASN A C 1
ATOM 635 O O . ASN A 1 86 ? -2.528 7.650 -4.133 1.00 97.88 86 ASN A O 1
ATOM 639 N N . ALA A 1 87 ? -3.093 9.255 -2.663 1.00 96.94 87 ALA A N 1
ATOM 640 C CA . ALA A 1 87 ? -1.831 9.984 -2.773 1.00 96.94 87 ALA A CA 1
ATOM 641 C C . ALA A 1 87 ? -0.631 9.131 -2.326 1.00 96.94 87 ALA A C 1
ATOM 643 O O . ALA A 1 87 ? 0.418 9.163 -2.966 1.00 96.94 87 ALA A O 1
ATOM 644 N N . PHE A 1 88 ? -0.793 8.337 -1.264 1.00 96.38 88 PHE A N 1
ATOM 645 C CA . PHE A 1 88 ? 0.239 7.417 -0.788 1.00 96.38 88 PHE A CA 1
ATOM 646 C C . PHE A 1 88 ? 0.511 6.268 -1.772 1.00 96.38 88 PHE A C 1
ATOM 648 O O . PHE A 1 88 ? 1.664 5.940 -2.047 1.00 96.38 88 PHE A O 1
ATOM 655 N N . LEU A 1 89 ? -0.535 5.653 -2.331 1.00 95.50 89 LEU A N 1
ATOM 656 C CA . LEU A 1 89 ? -0.381 4.598 -3.337 1.00 95.50 89 LEU A CA 1
ATOM 657 C C . LEU A 1 89 ? 0.283 5.138 -4.605 1.00 95.50 89 LEU A C 1
ATOM 659 O O . LEU A 1 89 ? 1.184 4.501 -5.141 1.00 95.50 89 LEU A O 1
ATOM 663 N N . GLN A 1 90 ? -0.108 6.336 -5.044 1.00 94.50 90 GLN A N 1
ATOM 664 C CA . GLN A 1 90 ? 0.504 6.999 -6.190 1.00 94.50 90 GLN A CA 1
ATOM 665 C C . GLN A 1 90 ? 1.987 7.308 -5.944 1.00 94.50 90 GLN A C 1
ATOM 667 O O . GLN A 1 90 ? 2.806 7.030 -6.812 1.00 94.50 90 GLN A O 1
ATOM 672 N N . SER A 1 91 ? 2.355 7.833 -4.769 1.00 93.00 91 SER A N 1
ATOM 673 C CA . SER A 1 91 ? 3.762 8.115 -4.447 1.00 93.00 91 SER A CA 1
ATOM 674 C C . SER A 1 91 ? 4.604 6.851 -4.254 1.00 93.00 91 SER A C 1
ATOM 676 O O . SER A 1 91 ? 5.823 6.897 -4.415 1.00 93.00 91 SER A O 1
ATOM 678 N N . SER A 1 92 ? 3.962 5.714 -3.963 1.00 91.75 92 SER A N 1
ATOM 679 C CA . SER A 1 92 ? 4.623 4.412 -3.842 1.00 91.75 92 SER A CA 1
ATOM 680 C C . SER A 1 92 ? 5.069 3.833 -5.184 1.00 91.75 92 SER A C 1
ATOM 682 O O . SER A 1 92 ? 5.933 2.960 -5.187 1.00 91.75 92 SER A O 1
ATOM 684 N N . VAL A 1 93 ? 4.513 4.292 -6.308 1.00 91.75 93 VAL A N 1
ATOM 685 C CA . VAL A 1 93 ? 4.836 3.790 -7.650 1.00 91.75 93 VAL A CA 1
ATOM 686 C C . VAL A 1 93 ? 5.840 4.708 -8.331 1.00 91.75 93 VAL A C 1
ATOM 688 O O . VAL A 1 93 ? 5.600 5.905 -8.475 1.00 91.75 93 VAL A O 1
ATOM 691 N N . GLN A 1 94 ? 6.936 4.133 -8.820 1.00 91.00 94 GLN A N 1
ATOM 692 C CA . GLN A 1 94 ? 7.870 4.855 -9.668 1.00 91.00 94 GLN A CA 1
ATOM 693 C C . GLN A 1 94 ? 7.252 5.055 -11.057 1.00 91.00 94 GLN A C 1
ATOM 695 O O . GLN A 1 94 ? 6.798 4.108 -11.708 1.00 91.00 94 GLN A O 1
ATOM 700 N N . THR A 1 95 ? 7.276 6.295 -11.533 1.00 89.38 95 THR A N 1
ATOM 701 C CA . THR A 1 95 ? 6.843 6.667 -12.881 1.00 89.38 95 THR A CA 1
ATOM 702 C C . THR A 1 95 ? 8.038 7.057 -13.745 1.00 89.38 95 THR A C 1
ATOM 704 O O . THR A 1 95 ? 8.975 7.681 -13.252 1.00 89.38 95 THR A O 1
ATOM 707 N N . GLY A 1 96 ? 8.003 6.703 -15.030 1.00 84.50 96 GLY A N 1
ATOM 708 C CA . GLY A 1 96 ? 8.973 7.177 -16.022 1.00 84.50 96 GLY A CA 1
ATOM 709 C C . GLY A 1 96 ? 8.690 8.609 -16.490 1.00 84.50 96 GLY A C 1
ATOM 710 O O . GLY A 1 96 ? 7.780 9.270 -15.989 1.00 84.50 96 GLY A O 1
ATOM 711 N N . ASP A 1 97 ? 9.428 9.057 -17.506 1.00 75.25 97 ASP A N 1
ATOM 712 C CA . ASP A 1 97 ? 9.433 10.448 -17.998 1.00 75.25 97 ASP A CA 1
ATOM 713 C C . ASP A 1 97 ? 8.055 10.973 -18.445 1.00 75.25 97 ASP A C 1
ATOM 715 O O . ASP A 1 97 ? 7.787 12.169 -18.377 1.00 75.25 97 ASP A O 1
ATOM 719 N N . ALA A 1 98 ? 7.152 10.080 -18.860 1.00 77.56 98 ALA A N 1
ATOM 720 C CA . ALA A 1 98 ? 5.788 10.415 -19.276 1.00 77.56 98 ALA A CA 1
ATOM 721 C C . ALA A 1 98 ? 4.737 10.273 -18.152 1.00 77.56 98 ALA A C 1
ATOM 723 O O . ALA A 1 98 ? 3.538 10.254 -18.427 1.00 77.56 98 ALA A O 1
ATOM 724 N N . GLY A 1 99 ? 5.156 10.098 -16.893 1.00 80.81 99 GLY A N 1
ATOM 725 C CA . GLY A 1 99 ? 4.245 9.814 -15.776 1.00 80.81 99 GLY A CA 1
ATOM 726 C C . GLY A 1 99 ? 3.649 8.400 -15.810 1.00 80.81 99 GLY A C 1
ATOM 727 O O . GLY A 1 99 ? 2.743 8.085 -15.040 1.00 80.81 99 GLY A O 1
ATOM 728 N N . THR A 1 100 ? 4.148 7.531 -16.692 1.00 86.94 100 THR A N 1
ATOM 729 C CA . THR A 1 100 ? 3.689 6.146 -16.828 1.00 86.94 100 THR A CA 1
ATOM 730 C C . THR A 1 100 ? 4.307 5.259 -15.745 1.00 86.94 100 THR A C 1
ATOM 732 O O . THR A 1 100 ? 5.533 5.297 -15.583 1.00 86.94 100 THR A O 1
ATOM 735 N N . PRO A 1 101 ? 3.517 4.427 -15.040 1.00 91.56 101 PRO A N 1
ATOM 736 C CA . PRO A 1 101 ? 4.032 3.447 -14.085 1.00 91.56 101 PRO A CA 1
ATOM 737 C C . PRO A 1 101 ? 5.092 2.533 -14.709 1.00 91.56 101 PRO A C 1
ATOM 739 O O . PRO A 1 101 ? 4.875 1.958 -15.777 1.00 91.56 101 PRO A O 1
ATOM 742 N N . VAL A 1 102 ? 6.231 2.368 -14.039 1.00 90.75 102 VAL A N 1
ATOM 743 C CA . VAL A 1 102 ? 7.297 1.472 -14.507 1.00 90.75 102 VAL A CA 1
ATOM 744 C C . VAL A 1 102 ? 6.925 0.027 -14.161 1.00 90.75 102 VAL A C 1
ATOM 746 O O . VAL A 1 102 ? 7.073 -0.405 -13.017 1.00 90.75 102 VAL A O 1
ATOM 749 N N . LYS A 1 103 ? 6.417 -0.729 -15.143 1.00 89.56 103 LYS A N 1
ATOM 750 C CA . LYS A 1 103 ? 6.090 -2.158 -14.992 1.00 89.56 103 LYS A CA 1
ATOM 751 C C . LYS A 1 103 ? 7.374 -2.996 -14.969 1.00 89.56 103 LYS A C 1
ATOM 753 O O . LYS A 1 103 ? 8.201 -2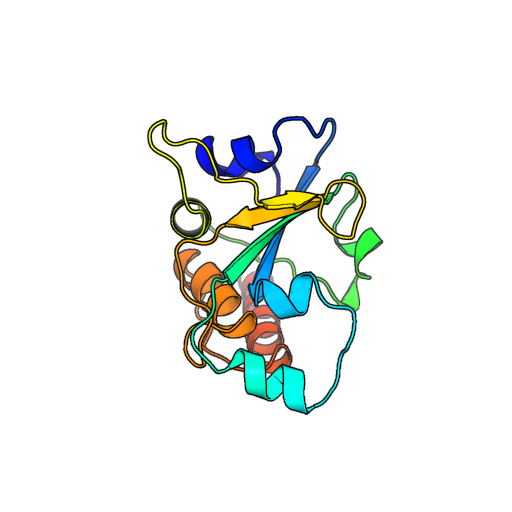.891 -15.869 1.00 89.56 103 LYS A O 1
ATOM 758 N N . LEU A 1 104 ? 7.515 -3.848 -13.955 1.00 84.44 104 LEU A N 1
ATOM 759 C CA . LEU A 1 104 ? 8.625 -4.798 -13.816 1.00 84.44 104 LEU A CA 1
ATOM 760 C C . LEU A 1 104 ? 8.308 -6.166 -1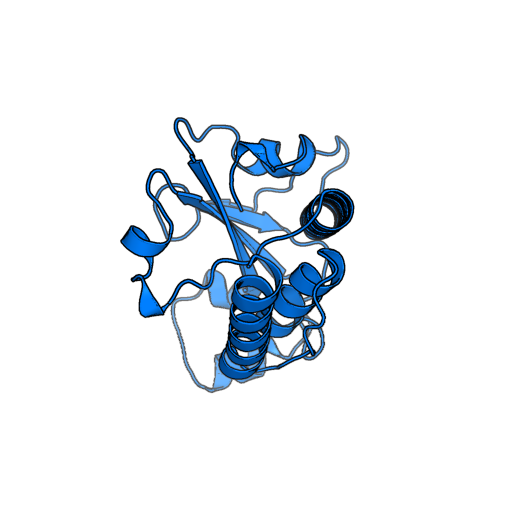4.430 1.00 84.44 104 LEU A C 1
ATOM 762 O O . LEU A 1 104 ? 9.220 -6.871 -14.848 1.00 84.44 104 LEU A O 1
ATOM 766 N N . GLY A 1 105 ? 7.031 -6.544 -14.479 1.00 82.81 105 GLY A N 1
ATOM 767 C CA . GLY A 1 105 ? 6.586 -7.830 -15.009 1.00 82.81 105 GLY A CA 1
ATOM 768 C C . GLY A 1 105 ? 5.213 -8.221 -14.480 1.00 82.81 105 GLY A C 1
ATOM 769 O O . GLY A 1 105 ? 4.590 -7.468 -13.729 1.00 82.81 105 GLY A O 1
ATOM 770 N N . ASP A 1 106 ? 4.735 -9.390 -14.886 1.00 83.00 106 ASP A N 1
ATOM 771 C CA . ASP A 1 106 ? 3.507 -9.963 -14.338 1.00 83.00 106 ASP A CA 1
ATOM 772 C C . ASP A 1 106 ? 3.751 -10.501 -12.922 1.00 83.00 106 ASP A C 1
ATOM 774 O O . ASP A 1 106 ? 4.863 -10.904 -12.571 1.00 83.00 106 ASP A O 1
ATOM 778 N N . GLY A 1 107 ? 2.715 -10.445 -12.090 1.00 77.06 107 GLY A N 1
ATOM 779 C CA . GLY A 1 107 ? 2.749 -10.967 -10.732 1.00 77.06 107 GLY A CA 1
ATOM 780 C C . GLY A 1 107 ? 2.485 -12.479 -10.670 1.00 77.06 107 GLY A C 1
ATOM 781 O O . GLY A 1 107 ? 2.156 -13.101 -11.678 1.00 77.06 107 GLY A O 1
ATOM 782 N N . PRO A 1 108 ? 2.620 -13.100 -9.485 1.00 75.50 108 PRO A N 1
ATOM 783 C CA . PRO A 1 108 ? 2.512 -14.552 -9.316 1.00 75.50 108 PRO A CA 1
ATOM 784 C C . PRO A 1 108 ? 1.075 -15.081 -9.429 1.00 75.50 108 PRO A C 1
ATOM 786 O O . PRO A 1 108 ? 0.875 -16.291 -9.506 1.00 75.50 108 PRO A O 1
ATOM 789 N N . TYR A 1 109 ? 0.081 -14.191 -9.421 1.00 77.38 109 TYR A N 1
ATOM 790 C CA . TYR A 1 109 ? -1.339 -14.520 -9.495 1.00 77.38 109 TYR A CA 1
ATOM 791 C C . TYR A 1 109 ? -1.952 -13.987 -10.791 1.00 77.38 109 TYR A C 1
ATOM 793 O O . TYR A 1 109 ? -1.524 -12.954 -11.318 1.00 77.38 109 TYR A O 1
ATOM 801 N N . GLU A 1 110 ? -3.006 -14.640 -11.278 1.00 82.56 110 GLU A N 1
ATOM 802 C CA . GLU A 1 110 ? -3.817 -14.080 -12.359 1.00 82.56 110 GLU A CA 1
ATOM 803 C C . GLU A 1 110 ? -4.317 -12.684 -11.961 1.00 82.56 110 GLU A C 1
ATOM 805 O O . GLU A 1 110 ? -4.766 -12.462 -10.836 1.00 82.56 110 GLU A O 1
ATOM 810 N N . GLY A 1 111 ? -4.211 -11.721 -12.878 1.00 87.00 111 GLY A N 1
ATOM 811 C CA . GLY A 1 111 ? -4.646 -10.357 -12.595 1.00 87.00 111 GLY A CA 1
ATOM 812 C C . GLY A 1 111 ? -3.677 -9.549 -11.728 1.00 87.00 111 GLY A C 1
ATOM 813 O O . GLY A 1 111 ? -4.079 -8.524 -11.173 1.00 87.00 111 GLY A O 1
ATOM 814 N N . SER A 1 112 ? -2.426 -9.994 -11.578 1.00 86.56 112 SER A N 1
ATOM 815 C CA . SER A 1 112 ? -1.419 -9.285 -10.789 1.00 86.56 112 SER A CA 1
ATOM 816 C C . SER A 1 112 ? -0.223 -8.804 -11.610 1.00 86.56 112 SER A C 1
ATOM 818 O O . SER A 1 112 ? 0.145 -9.409 -12.616 1.00 86.56 112 SER A O 1
ATOM 820 N N . VAL A 1 113 ? 0.363 -7.677 -11.201 1.00 89.75 113 VAL A N 1
ATOM 821 C CA . VAL A 1 113 ? 1.477 -6.993 -11.876 1.00 89.75 113 VAL A CA 1
ATOM 822 C C . VAL A 1 113 ? 2.432 -6.411 -10.843 1.00 89.75 113 VAL A C 1
ATOM 824 O O . VAL A 1 113 ? 1.998 -5.818 -9.852 1.00 89.75 113 VAL A O 1
ATOM 827 N N . PHE A 1 114 ? 3.732 -6.530 -11.111 1.00 87.19 114 PHE A N 1
ATOM 828 C CA . PHE A 1 114 ? 4.768 -5.822 -10.369 1.00 87.19 114 PHE A CA 1
ATOM 829 C C . PHE A 1 114 ? 5.095 -4.478 -11.011 1.00 87.19 114 PHE A C 1
ATOM 831 O O . PHE A 1 114 ? 5.392 -4.396 -12.206 1.00 87.19 114 PHE A O 1
ATOM 838 N N . PHE A 1 115 ? 5.129 -3.439 -10.185 1.00 89.88 115 PHE A N 1
ATOM 839 C CA . PHE A 1 115 ? 5.624 -2.112 -10.526 1.00 89.88 115 PHE A CA 1
ATOM 840 C C . PHE A 1 115 ? 6.881 -1.791 -9.721 1.00 89.88 115 PHE A C 1
ATOM 842 O O . PHE A 1 115 ? 7.039 -2.248 -8.585 1.00 89.88 115 PHE A O 1
ATOM 849 N N . ALA A 1 116 ? 7.776 -0.995 -10.301 1.00 87.81 116 ALA A N 1
ATOM 850 C CA . ALA A 1 116 ? 8.901 -0.446 -9.563 1.00 87.81 116 ALA A CA 1
ATOM 851 C C . ALA A 1 116 ? 8.359 0.505 -8.497 1.00 87.81 116 ALA A C 1
ATOM 853 O O . ALA A 1 116 ? 7.492 1.335 -8.785 1.00 87.81 116 ALA A O 1
ATOM 854 N N . ALA A 1 117 ? 8.839 0.361 -7.267 1.00 86.56 117 ALA A N 1
ATOM 855 C CA . ALA A 1 117 ? 8.416 1.231 -6.188 1.00 86.56 117 ALA A CA 1
ATOM 856 C C . ALA A 1 117 ? 9.402 2.389 -6.000 1.00 86.56 117 ALA A C 1
ATOM 858 O O . ALA A 1 117 ? 10.608 2.222 -6.178 1.00 86.56 117 ALA A O 1
ATOM 859 N N . THR A 1 118 ? 8.891 3.555 -5.608 1.00 82.38 118 THR A N 1
ATOM 860 C CA . THR A 1 118 ? 9.717 4.746 -5.337 1.00 82.38 118 THR A CA 1
ATOM 861 C C . THR A 1 118 ? 10.562 4.580 -4.072 1.00 82.38 118 THR A C 1
ATOM 863 O O . THR A 1 118 ? 11.648 5.145 -3.964 1.00 82.38 118 THR A O 1
ATOM 866 N N . PHE A 1 119 ? 10.058 3.822 -3.096 1.00 71.88 119 PHE A N 1
ATOM 867 C CA . PHE A 1 119 ? 10.725 3.616 -1.814 1.00 71.88 119 PHE A CA 1
ATOM 868 C C . PHE A 1 119 ? 11.730 2.464 -1.884 1.00 71.88 119 PHE A C 1
ATOM 870 O O . PHE A 1 119 ? 11.474 1.431 -2.504 1.00 71.88 119 PHE A O 1
ATOM 877 N N . THR A 1 120 ? 12.858 2.623 -1.197 1.00 65.94 120 THR A N 1
ATOM 878 C CA . THR A 1 120 ? 13.807 1.535 -0.948 1.00 65.94 120 THR A CA 1
ATOM 879 C C . THR A 1 120 ? 13.204 0.564 0.062 1.00 65.94 120 THR A C 1
ATOM 881 O O . THR A 1 120 ? 12.566 1.001 1.017 1.00 65.94 120 THR A O 1
ATOM 884 N N . TYR A 1 121 ? 13.391 -0.742 -0.130 1.00 59.12 121 TYR A N 1
ATOM 885 C CA . TYR A 1 121 ? 13.075 -1.719 0.908 1.00 59.12 121 TYR A CA 1
ATOM 886 C C . TYR A 1 121 ? 14.240 -1.742 1.906 1.00 59.12 121 TYR A C 1
ATOM 888 O O . TYR A 1 121 ? 15.381 -1.987 1.516 1.00 59.12 121 TYR A O 1
ATOM 896 N N . ASP A 1 122 ? 13.964 -1.438 3.171 1.00 61.03 122 ASP A N 1
ATOM 897 C CA . ASP A 1 122 ? 14.914 -1.493 4.285 1.00 61.03 122 ASP A CA 1
ATOM 898 C C . ASP A 1 122 ? 14.158 -1.766 5.602 1.00 61.03 122 ASP A C 1
ATOM 900 O O . ASP A 1 122 ? 12.928 -1.876 5.619 1.00 61.03 122 ASP A O 1
ATOM 904 N N . ALA A 1 123 ? 14.872 -1.871 6.728 1.00 55.69 123 ALA A N 1
ATOM 905 C CA . ALA A 1 123 ? 14.270 -2.124 8.044 1.00 55.69 123 ALA A CA 1
ATOM 906 C C . ALA A 1 123 ? 13.206 -1.085 8.478 1.00 55.69 123 ALA A C 1
ATOM 908 O O . ALA A 1 123 ? 12.390 -1.374 9.352 1.00 55.69 123 ALA A O 1
ATOM 909 N N . PHE A 1 124 ? 13.184 0.103 7.865 1.00 59.50 124 PHE A N 1
ATOM 910 C CA . PHE A 1 124 ? 12.208 1.172 8.093 1.00 59.50 124 PHE A CA 1
ATOM 911 C C . PHE A 1 124 ? 11.124 1.248 7.003 1.00 59.50 124 PHE A C 1
ATOM 913 O O . PHE A 1 124 ? 10.212 2.074 7.107 1.00 59.50 124 PHE A O 1
ATOM 920 N N . HIS A 1 125 ? 11.199 0.393 5.982 1.00 67.56 125 HIS A N 1
ATOM 921 C CA . HIS A 1 125 ? 10.289 0.309 4.840 1.00 67.56 125 HIS A CA 1
ATOM 922 C C . HIS A 1 125 ? 9.965 -1.154 4.511 1.00 67.56 125 HIS A C 1
ATOM 924 O O . HIS A 1 125 ? 10.017 -1.580 3.361 1.00 67.56 125 HIS A O 1
ATOM 930 N N . THR A 1 126 ? 9.625 -1.943 5.529 1.00 80.25 126 THR A N 1
ATOM 931 C CA . THR A 1 126 ? 9.128 -3.308 5.322 1.00 80.25 126 THR A CA 1
ATOM 932 C C . THR A 1 126 ? 7.699 -3.302 4.774 1.00 80.25 126 THR A C 1
ATOM 934 O O . THR A 1 126 ? 7.004 -2.283 4.817 1.00 80.25 126 THR A O 1
ATOM 937 N N . CYS A 1 127 ? 7.213 -4.457 4.310 1.00 83.00 127 CYS A N 1
ATOM 938 C CA . CYS A 1 127 ? 5.827 -4.630 3.857 1.00 83.00 127 CYS A CA 1
ATOM 939 C C . CYS A 1 127 ? 4.784 -4.184 4.906 1.00 83.00 127 CYS A C 1
ATOM 941 O O . CYS A 1 127 ? 3.788 -3.531 4.578 1.00 83.00 127 CYS A O 1
ATOM 943 N N . ASN A 1 128 ? 5.042 -4.483 6.181 1.00 89.31 128 ASN A N 1
ATOM 944 C CA . ASN A 1 128 ? 4.139 -4.184 7.290 1.00 89.31 128 ASN A CA 1
ATOM 945 C C . ASN A 1 128 ? 4.196 -2.706 7.683 1.00 89.31 128 ASN A C 1
ATOM 947 O O . ASN A 1 128 ? 3.150 -2.086 7.878 1.00 89.31 128 ASN A O 1
ATOM 951 N N . ILE A 1 129 ? 5.391 -2.103 7.698 1.00 90.75 129 ILE A N 1
ATOM 952 C CA . ILE A 1 129 ? 5.526 -0.659 7.910 1.00 90.75 129 ILE A CA 1
ATOM 953 C C . ILE A 1 129 ? 4.842 0.096 6.770 1.00 90.75 129 ILE A C 1
ATOM 955 O O . ILE A 1 129 ? 4.036 0.983 7.037 1.00 90.75 129 ILE A O 1
ATOM 959 N N . TRP A 1 130 ? 5.088 -0.278 5.509 1.00 92.12 130 TRP A N 1
ATOM 960 C CA . TRP A 1 130 ? 4.438 0.335 4.346 1.00 92.12 130 TRP A CA 1
ATOM 961 C C . TRP A 1 130 ? 2.908 0.275 4.449 1.00 92.12 130 TRP A C 1
ATOM 963 O O . TRP A 1 130 ? 2.238 1.291 4.258 1.00 92.12 130 TRP A O 1
ATOM 973 N N . THR A 1 131 ? 2.359 -0.875 4.852 1.00 93.75 131 THR A N 1
ATOM 974 C CA . THR A 1 131 ? 0.914 -1.043 5.077 1.00 93.75 131 THR A CA 1
ATOM 975 C C . THR A 1 131 ? 0.409 -0.129 6.198 1.00 93.75 131 THR A C 1
ATOM 977 O O . THR A 1 131 ? -0.582 0.578 6.014 1.00 93.75 131 THR A O 1
ATOM 980 N N . ALA A 1 132 ? 1.111 -0.060 7.334 1.00 95.19 132 ALA A N 1
ATOM 981 C CA . ALA A 1 132 ? 0.770 0.852 8.426 1.00 95.19 132 ALA A CA 1
ATOM 982 C C . ALA A 1 132 ? 0.795 2.326 7.978 1.00 95.19 132 ALA A C 1
ATOM 984 O O . ALA A 1 132 ? -0.110 3.094 8.313 1.00 95.19 132 ALA A O 1
ATOM 985 N N . ARG A 1 133 ? 1.781 2.725 7.160 1.00 94.81 133 ARG A N 1
ATOM 986 C CA . ARG A 1 133 ? 1.864 4.082 6.591 1.00 94.81 133 ARG A CA 1
ATOM 987 C C . ARG A 1 133 ? 0.705 4.377 5.642 1.00 94.81 133 ARG A C 1
ATOM 989 O O . ARG A 1 133 ? 0.158 5.475 5.712 1.00 94.81 133 ARG A O 1
ATOM 996 N N . ALA A 1 134 ? 0.295 3.414 4.814 1.00 95.88 134 ALA A N 1
ATOM 997 C CA . ALA A 1 134 ? -0.867 3.549 3.935 1.00 95.88 134 ALA A CA 1
ATOM 998 C C . ALA A 1 134 ? -2.153 3.797 4.740 1.00 95.88 134 ALA A C 1
ATOM 1000 O O . ALA A 1 134 ? -2.922 4.708 4.432 1.00 95.88 134 ALA A O 1
ATOM 1001 N N . LEU A 1 135 ? -2.360 3.031 5.817 1.00 97.31 135 LEU A N 1
ATOM 1002 C CA . LEU A 1 135 ? -3.512 3.193 6.707 1.00 97.31 135 LEU A CA 1
ATOM 1003 C C . LEU A 1 135 ? -3.473 4.537 7.452 1.00 97.31 135 LEU A C 1
ATOM 1005 O O . LEU A 1 135 ? -4.497 5.213 7.552 1.00 97.31 135 LEU A O 1
ATOM 1009 N N . ARG A 1 136 ? -2.293 4.995 7.891 1.00 97.31 136 ARG A N 1
ATOM 1010 C CA . ARG A 1 136 ? -2.133 6.342 8.465 1.00 97.31 136 ARG A CA 1
ATOM 1011 C C . ARG A 1 136 ? -2.385 7.456 7.460 1.00 97.31 136 ARG A C 1
ATOM 1013 O O . ARG A 1 136 ? -3.029 8.443 7.810 1.00 97.31 136 ARG A O 1
ATOM 1020 N N . ALA A 1 137 ? -1.939 7.304 6.215 1.00 97.38 137 ALA A N 1
ATOM 1021 C CA . ALA A 1 137 ? -2.280 8.231 5.138 1.00 97.38 137 ALA A CA 1
ATOM 1022 C C . ALA A 1 137 ? -3.799 8.266 4.896 1.00 97.38 137 ALA A C 1
ATOM 1024 O O . ALA A 1 137 ? -4.348 9.317 4.572 1.00 97.38 137 ALA A O 1
ATOM 1025 N N . ALA A 1 138 ? -4.493 7.153 5.158 1.00 97.44 138 ALA A N 1
ATOM 1026 C CA . ALA A 1 138 ? -5.950 7.077 5.168 1.00 97.44 138 ALA A CA 1
ATOM 1027 C C . ALA A 1 138 ? -6.622 7.692 6.416 1.00 97.44 138 ALA A C 1
ATOM 1029 O O . ALA A 1 138 ? -7.849 7.679 6.529 1.00 97.44 138 ALA A O 1
ATOM 1030 N N . GLY A 1 139 ? -5.844 8.261 7.341 1.00 96.94 139 GLY A N 1
ATOM 1031 C CA . GLY A 1 139 ? -6.327 8.889 8.571 1.00 96.94 139 GLY A CA 1
ATOM 1032 C C . GLY A 1 139 ? -6.620 7.911 9.709 1.00 96.94 139 GLY A C 1
ATOM 1033 O O . GLY A 1 139 ? -7.296 8.291 10.662 1.00 96.94 139 GLY A O 1
ATOM 1034 N N . LEU A 1 140 ? -6.147 6.665 9.617 1.00 97.50 140 LEU A N 1
ATOM 1035 C CA . LEU A 1 140 ? -6.355 5.645 10.642 1.00 97.50 140 LEU A CA 1
ATOM 1036 C C . LEU A 1 140 ? -5.173 5.597 11.629 1.00 97.50 140 LEU A C 1
ATOM 1038 O O . LEU A 1 140 ? -4.021 5.668 11.197 1.00 97.50 140 LEU A O 1
ATOM 1042 N N . PRO A 1 141 ? -5.416 5.463 12.945 1.00 95.88 141 PRO A N 1
ATOM 1043 C CA . PRO A 1 141 ? -4.363 5.494 13.959 1.00 95.88 141 PRO A CA 1
ATOM 1044 C C . PRO A 1 141 ? -3.658 4.132 14.088 1.00 95.88 141 PRO A C 1
ATOM 1046 O O . PRO A 1 141 ? -3.872 3.411 15.054 1.00 95.88 141 PRO A O 1
ATOM 1049 N N . VAL A 1 142 ? -2.835 3.773 13.099 1.00 96.06 142 VAL A N 1
ATOM 1050 C CA . VAL A 1 142 ? -2.077 2.505 13.068 1.00 96.06 142 VAL A CA 1
ATOM 1051 C C . VAL A 1 142 ? -0.599 2.754 13.361 1.00 96.06 142 VAL A C 1
ATOM 1053 O O . VAL A 1 142 ? 0.021 3.627 12.740 1.00 96.06 142 VAL A O 1
ATOM 1056 N N . SER A 1 143 ? -0.010 1.984 14.272 1.00 94.12 143 SER A N 1
ATOM 1057 C CA . SER A 1 143 ? 1.414 2.061 14.604 1.00 94.12 143 SER A CA 1
ATOM 1058 C C . SER A 1 143 ? 2.281 1.306 13.592 1.00 94.12 143 SER A C 1
ATOM 1060 O O . SER A 1 143 ? 1.843 0.355 12.948 1.00 94.12 143 SER A O 1
ATOM 1062 N N . ASP A 1 144 ? 3.538 1.730 13.433 1.00 92.94 144 ASP A N 1
ATOM 1063 C CA . ASP A 1 144 ? 4.503 0.946 12.656 1.00 92.94 144 ASP A CA 1
ATOM 1064 C C . ASP A 1 144 ? 4.748 -0.401 13.341 1.00 92.94 144 ASP A C 1
ATOM 1066 O O . ASP A 1 144 ? 4.917 -0.478 14.559 1.00 92.94 144 ASP A O 1
ATOM 1070 N N . S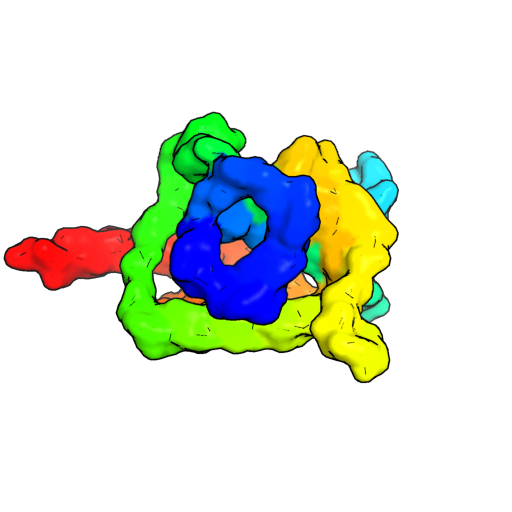ER A 1 145 ? 4.784 -1.468 12.546 1.00 88.25 145 SER A N 1
ATOM 1071 C CA . SER A 1 145 ? 5.099 -2.807 13.026 1.00 88.25 145 SER A CA 1
ATOM 1072 C C . SER A 1 145 ? 5.927 -3.560 12.000 1.00 88.25 145 SER A C 1
ATOM 1074 O O . SER A 1 145 ? 5.695 -3.455 10.797 1.00 88.25 145 SER A O 1
ATOM 1076 N N . LEU A 1 146 ? 6.883 -4.348 12.486 1.00 84.25 146 LEU A N 1
ATOM 1077 C CA . LEU A 1 146 ? 7.640 -5.284 11.658 1.00 84.25 146 LEU A CA 1
ATOM 1078 C C . LEU A 1 146 ? 6.840 -6.552 11.347 1.00 84.25 146 LEU A C 1
ATOM 1080 O O . LEU A 1 146 ? 7.132 -7.223 10.361 1.00 84.25 146 LEU A O 1
ATOM 1084 N N . PHE A 1 147 ? 5.822 -6.864 12.152 1.00 86.62 147 PHE A N 1
ATOM 1085 C CA . PHE A 1 147 ? 5.040 -8.092 12.053 1.00 86.62 147 PHE A CA 1
ATOM 1086 C C . PHE A 1 147 ? 3.614 -7.793 11.595 1.00 86.62 147 PHE A C 1
ATOM 1088 O O . PHE A 1 147 ? 2.998 -6.823 12.042 1.00 86.62 147 PHE A O 1
ATOM 1095 N N . ALA A 1 148 ? 3.068 -8.667 10.748 1.00 86.06 148 ALA A N 1
ATOM 1096 C CA . ALA A 1 148 ? 1.703 -8.537 10.244 1.00 86.06 148 ALA A CA 1
ATOM 1097 C C . ALA A 1 148 ? 0.685 -8.498 11.396 1.00 86.06 148 ALA A C 1
ATOM 1099 O O . ALA A 1 148 ? -0.217 -7.665 11.391 1.00 86.06 148 ALA A O 1
ATOM 1100 N N . ASP A 1 149 ? 0.897 -9.310 12.435 1.00 89.75 149 ASP A N 1
ATOM 1101 C CA . ASP A 1 149 ? 0.043 -9.380 13.626 1.00 89.75 149 ASP A CA 1
ATOM 1102 C C . ASP A 1 149 ? -0.131 -8.034 14.336 1.00 89.75 149 ASP A C 1
ATOM 1104 O O . ASP A 1 149 ? -1.178 -7.784 14.932 1.00 89.75 149 ASP A O 1
ATOM 1108 N N . GLY A 1 150 ? 0.880 -7.159 14.298 1.00 93.12 150 GLY A N 1
ATOM 1109 C CA . GLY A 1 150 ? 0.774 -5.819 14.873 1.00 93.12 150 GLY A CA 1
ATOM 1110 C C . GLY A 1 150 ? -0.194 -4.950 14.076 1.00 93.12 150 GLY A C 1
ATOM 1111 O O . GLY A 1 150 ? -1.154 -4.423 14.632 1.00 93.12 150 GLY A O 1
ATOM 1112 N N . VAL A 1 151 ? 0.009 -4.877 12.758 1.00 94.12 151 VAL A N 1
ATOM 1113 C CA . VAL A 1 151 ? -0.846 -4.097 11.848 1.00 94.12 151 VAL A CA 1
ATOM 1114 C C . VAL A 1 151 ? -2.285 -4.623 11.859 1.00 94.12 151 VAL A C 1
ATOM 1116 O O . VAL A 1 151 ? -3.233 -3.843 11.936 1.00 94.12 151 VAL A O 1
ATOM 1119 N N . MET A 1 152 ? -2.457 -5.947 11.832 1.00 95.06 152 MET A N 1
ATOM 1120 C CA . MET A 1 152 ? -3.771 -6.593 11.849 1.00 95.06 152 MET A CA 1
ATOM 1121 C C . MET A 1 152 ? -4.512 -6.364 13.168 1.00 95.06 152 MET A C 1
ATOM 1123 O O . MET A 1 152 ? -5.724 -6.158 13.157 1.00 95.06 152 MET A O 1
ATOM 1127 N N . ARG A 1 153 ? -3.804 -6.350 14.303 1.00 96.44 153 ARG A N 1
ATOM 1128 C CA . ARG A 1 153 ? -4.398 -6.044 15.611 1.00 96.44 153 ARG A CA 1
ATOM 1129 C C . ARG A 1 153 ? -4.912 -4.609 15.679 1.00 96.44 153 ARG A C 1
ATOM 1131 O O . ARG A 1 153 ? -6.044 -4.406 16.114 1.00 96.44 153 ARG A O 1
ATOM 1138 N N . ASP A 1 154 ? -4.119 -3.644 15.218 1.00 96.94 154 ASP A N 1
ATOM 1139 C CA . ASP A 1 154 ? -4.536 -2.239 15.158 1.00 96.94 154 ASP A CA 1
ATOM 1140 C C . ASP A 1 154 ? -5.749 -2.074 14.233 1.00 96.94 154 ASP A C 1
ATOM 1142 O O . ASP A 1 154 ? -6.755 -1.475 14.621 1.00 96.94 154 ASP A O 1
ATOM 1146 N N . ALA A 1 155 ? -5.705 -2.674 13.038 1.00 96.94 155 ALA A N 1
ATOM 1147 C CA . ALA A 1 155 ? -6.819 -2.666 12.094 1.00 96.94 155 ALA A CA 1
ATOM 1148 C C . ALA A 1 155 ? -8.099 -3.266 12.704 1.00 96.94 155 ALA A C 1
ATOM 1150 O O . ALA A 1 155 ? -9.173 -2.674 12.587 1.00 96.94 155 ALA A O 1
ATOM 1151 N N . ALA A 1 156 ? -7.997 -4.400 13.402 1.00 96.56 156 ALA A N 1
ATOM 1152 C CA . ALA A 1 156 ? -9.136 -5.038 14.059 1.00 96.56 156 ALA A CA 1
ATOM 1153 C C . ALA A 1 156 ? -9.734 -4.150 15.163 1.00 96.56 156 ALA A C 1
ATOM 1155 O O . ALA A 1 156 ? -10.955 -3.995 15.239 1.00 96.56 156 ALA A O 1
ATOM 1156 N N . GLY A 1 157 ? -8.887 -3.519 15.985 1.00 97.12 157 GLY A N 1
ATOM 1157 C CA . GLY A 1 157 ? -9.329 -2.572 17.013 1.00 97.12 157 GLY A CA 1
ATOM 1158 C C . GLY A 1 157 ? -10.062 -1.366 16.419 1.00 97.12 157 GLY A C 1
ATOM 1159 O O . GLY A 1 157 ? -11.117 -0.960 16.916 1.00 97.12 157 GLY A O 1
ATOM 1160 N N . ILE A 1 158 ? -9.560 -0.838 15.301 1.00 96.88 158 ILE A N 1
ATOM 1161 C CA . ILE A 1 158 ? -10.198 0.262 14.572 1.00 96.88 158 ILE A CA 1
ATOM 1162 C C . ILE A 1 158 ? -11.557 -0.178 14.020 1.00 96.88 158 ILE A C 1
ATOM 1164 O O . ILE A 1 158 ? -12.558 0.487 14.292 1.00 96.88 158 ILE A O 1
ATOM 1168 N N . ALA A 1 159 ? -11.635 -1.306 13.313 1.00 96.25 159 ALA A N 1
ATOM 1169 C CA . ALA A 1 159 ? -12.891 -1.819 12.761 1.00 96.25 159 ALA A CA 1
ATOM 1170 C C . ALA A 1 159 ? -13.964 -2.036 13.849 1.00 96.25 159 ALA A C 1
ATOM 1172 O O . ALA A 1 159 ? -15.131 -1.662 13.677 1.00 96.25 159 ALA A O 1
ATOM 1173 N N . ALA A 1 160 ? -13.563 -2.561 15.012 1.00 95.31 160 ALA A N 1
ATOM 1174 C CA . ALA A 1 160 ? -14.452 -2.719 16.159 1.00 95.31 160 ALA A CA 1
ATOM 1175 C C . ALA A 1 160 ? -15.007 -1.366 16.647 1.00 95.31 160 ALA A C 1
ATOM 1177 O O . ALA A 1 160 ? -16.216 -1.228 16.837 1.00 95.31 160 ALA A O 1
ATOM 1178 N N . SER A 1 161 ? -14.160 -0.337 16.776 1.00 93.62 161 SER A N 1
ATOM 1179 C CA . SER A 1 161 ? -14.602 1.006 17.193 1.00 93.62 161 SER A CA 1
ATOM 1180 C C . SER A 1 161 ? -15.514 1.697 16.167 1.00 93.62 161 SER A C 1
ATOM 1182 O O . SER A 1 161 ? -16.473 2.370 16.545 1.00 93.62 161 SER A O 1
ATOM 1184 N N . GLN A 1 162 ? -15.290 1.470 14.868 1.00 92.50 162 GLN A N 1
ATOM 1185 C CA . GLN A 1 162 ? -16.148 1.979 13.792 1.00 92.50 162 GLN A CA 1
ATOM 1186 C C . GLN A 1 162 ? -17.546 1.349 13.810 1.00 92.50 162 GLN A C 1
ATOM 1188 O O . GLN A 1 162 ? -18.530 2.022 13.511 1.00 92.50 162 GLN A O 1
ATOM 1193 N N . THR A 1 163 ? -17.644 0.079 14.208 1.00 85.00 163 THR A N 1
ATOM 1194 C CA . THR A 1 163 ? -18.928 -0.623 14.366 1.00 85.00 163 THR A CA 1
ATOM 1195 C C . THR A 1 163 ? -19.733 -0.073 15.547 1.00 85.00 163 THR A C 1
ATOM 1197 O O . THR A 1 163 ? -20.963 -0.038 15.508 1.00 85.00 163 THR A O 1
ATOM 1200 N N . VAL A 1 164 ? -19.054 0.372 16.608 1.00 75.69 164 VAL A N 1
ATOM 1201 C CA . VAL A 1 164 ? -19.698 0.995 17.774 1.00 75.69 164 VAL A CA 1
ATOM 1202 C C . VAL A 1 164 ? -20.160 2.418 17.459 1.00 75.69 164 VAL A C 1
ATOM 1204 O O . VAL A 1 164 ? -21.278 2.766 17.806 1.00 75.69 164 VAL A O 1
ATOM 1207 N N . SER A 1 165 ? -19.345 3.214 16.758 1.00 68.56 165 SER A N 1
ATOM 1208 C CA . SER A 1 165 ? -19.666 4.612 16.419 1.00 68.56 165 SER A CA 1
ATOM 1209 C C . SER A 1 165 ? -20.707 4.776 15.301 1.00 68.56 165 SER A C 1
ATOM 1211 O O . SER A 1 165 ? -21.183 5.887 15.079 1.00 68.56 165 SER A O 1
ATOM 1213 N N . GLY A 1 166 ? -21.001 3.712 14.549 1.00 58.94 166 GLY A N 1
ATOM 1214 C CA . GLY A 1 166 ? -22.020 3.698 13.493 1.00 58.94 166 GLY A CA 1
ATOM 1215 C C . GLY A 1 166 ? -23.426 3.306 13.963 1.00 58.94 166 GLY A C 1
ATOM 1216 O O . GLY A 1 166 ? -24.307 3.175 13.115 1.00 58.94 166 GLY A O 1
ATOM 1217 N N . ARG A 1 167 ? -23.618 3.079 15.269 1.00 47.91 167 ARG A N 1
ATOM 1218 C CA . ARG A 1 167 ? -24.920 2.915 15.934 1.00 47.91 167 ARG A CA 1
ATOM 1219 C C . ARG A 1 167 ? -25.302 4.202 16.650 1.00 47.91 167 ARG A C 1
ATOM 1221 O O . ARG A 1 167 ? -26.514 4.497 16.654 1.00 47.91 167 ARG A O 1
#

Foldseek 3Di:
DFLVLADPLRNCVLPPPPQFGDKDKFKAAPVVQVDPDDDPVVVVVLQDWGFMKIKIAGDNDPVCVVQNPVRDFDADFDPQLSVLLNVLSLQQFDAPPVRHFAWPAAGPDVRMTITGTPDTRHPCRHRQQSVQVSNVSSVQPADGDPDVVRRVVSSNVNSVVVVVVVD

InterPro domains:
  IPR011727 Conserved hypothetical protein CHP02117 [PF09601] (18-143)

Organism: NCBI:txid624376

Radius of gyration: 15.88 Å; chains: 1; bounding box: 44×33×37 Å

Secondary structure (DSSP, 8-state):
-BGGGS-HHHHGGGTT-TT--EEEEEEEEHHHHH-----HHHHHHTTS-EEEEEEEEEESS-HHHHH-GGG-------HHHHHHHHHHHHHHB-B-TTS-B-EEEE-SSTTEEEEEEEEEESTTS-HHHHHHHHHHHTT------SSHHHHHHHHHHHHHHHHHHT-

Sequence (167 aa):
MHREDAAPAVGALAAGFDGARYLCFGFGERRFVFERDHGVFAAVGALFPSHAALLMTVLRAPPQDAFGASSVIDLRIGKKGLAGLNAFLQSSVQTGDAGTPVKLGDGPYEGSVFFAATFTYDAFHTCNIWTARALRAAGLPVSDSLFADGVMRDAAGIAASQTVSGR